Protein AF-A0A453BH85-F1 (afdb_monomer_lite)

pLDDT: mean 82.57, std 13.46, range [43.44, 93.81]

Sequence (94 aa):
ADDTDIIIWTNPLLVLRQAIRRVTPNIGVKTRRNKKGSTRKVPIEIGSKQGRALAIHWLLEASQKRPGRNMAFKLSSELVDAAKGEEMLSKMPF

Foldseek 3Di:
DDPLVVQVPDDVVVLQVLLLVLQQDQKDWDWDADPVGDIDTDIDGDDRVRSSVVSVVLLQVQLVPDDDDDSVVSSSVSSNCSSVPPPSVVVDDD

Secondary structure (DSSP, 8-state):
--HHHHHHTS-HHHHHHHHHHHH--SEEEEEEE-TTS-EEEEEEEPPHHHHHHHHHHHHHHHHHHS--S-HHHHHHHHHHHHHHTSSGGGSS--

Organism: Aegilops tauschii subsp. strangulata (NCBI:txid200361)

Structure (mmCIF, N/CA/C/O backbone):
data_AF-A0A453BH85-F1
#
_entry.id   AF-A0A453BH85-F1
#
loop_
_atom_site.group_PDB
_atom_site.id
_atom_site.type_symbol
_atom_site.label_atom_id
_atom_site.label_alt_id
_atom_site.label_comp_id
_atom_site.label_asym_id
_atom_site.label_entity_id
_atom_site.label_seq_id
_atom_site.pdbx_PDB_ins_code
_atom_site.Cartn_x
_atom_site.Cartn_y
_atom_site.Cartn_z
_atom_site.occupancy
_atom_site.B_iso_or_equiv
_atom_site.auth_seq_id
_atom_site.auth_comp_id
_atom_site.auth_asym_id
_atom_site.auth_atom_id
_atom_site.pdbx_PDB_model_num
ATOM 1 N N . ALA A 1 1 ? 1.486 -15.418 -22.765 1.00 43.44 1 ALA A N 1
ATOM 2 C CA . ALA A 1 1 ? 1.555 -14.021 -23.225 1.00 43.44 1 ALA A CA 1
ATOM 3 C C . ALA A 1 1 ? 1.157 -13.214 -22.018 1.00 43.44 1 ALA A C 1
ATOM 5 O O . ALA A 1 1 ? -0.003 -13.259 -21.632 1.0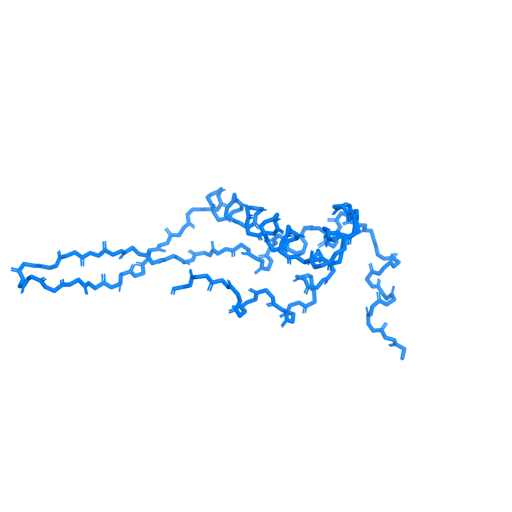0 43.44 1 ALA A O 1
ATOM 6 N N . ASP A 1 2 ? 2.159 -12.708 -21.316 1.00 52.28 2 ASP A N 1
ATOM 7 C CA . ASP A 1 2 ? 2.020 -12.310 -19.924 1.00 52.28 2 ASP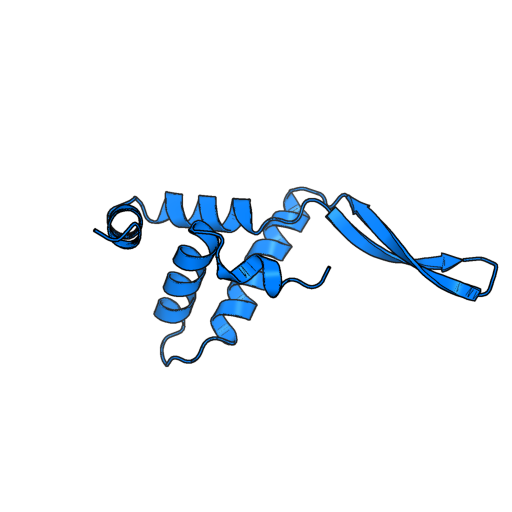 A CA 1
ATOM 8 C C . ASP A 1 2 ? 1.212 -11.013 -19.829 1.00 52.28 2 ASP A C 1
ATOM 10 O O . ASP A 1 2 ? 1.468 -10.053 -20.557 1.00 52.28 2 ASP A O 1
ATOM 14 N N . ASP A 1 3 ? 0.244 -10.959 -18.908 1.00 55.00 3 ASP A N 1
ATOM 15 C CA . ASP A 1 3 ? -0.589 -9.773 -18.634 1.00 55.00 3 ASP A CA 1
ATOM 16 C C . ASP A 1 3 ? 0.247 -8.509 -18.323 1.00 55.00 3 ASP A C 1
ATOM 18 O O . ASP A 1 3 ? -0.251 -7.380 -18.353 1.00 55.00 3 ASP A O 1
ATOM 22 N N . THR A 1 4 ? 1.545 -8.688 -18.047 1.00 54.09 4 THR A N 1
ATOM 23 C CA . THR A 1 4 ? 2.562 -7.637 -17.934 1.00 54.09 4 THR A CA 1
ATOM 24 C C . THR A 1 4 ? 2.644 -6.766 -19.179 1.00 54.09 4 THR A C 1
ATOM 26 O O . THR A 1 4 ? 2.722 -5.547 -19.047 1.00 54.09 4 THR A O 1
ATOM 29 N N . ASP A 1 5 ? 2.580 -7.357 -20.370 1.00 54.06 5 ASP A N 1
ATOM 30 C CA . ASP A 1 5 ? 2.799 -6.632 -21.620 1.00 54.06 5 ASP A CA 1
ATOM 31 C C . ASP A 1 5 ? 1.636 -5.679 -21.892 1.00 54.06 5 ASP A C 1
ATOM 33 O O . ASP A 1 5 ? 1.849 -4.515 -22.226 1.00 54.06 5 ASP A O 1
ATOM 37 N N . ILE A 1 6 ? 0.400 -6.108 -21.616 1.00 57.31 6 ILE A N 1
ATOM 38 C CA . ILE A 1 6 ? -0.794 -5.264 -21.762 1.00 57.31 6 ILE A CA 1
ATOM 39 C C . ILE A 1 6 ? -0.666 -4.003 -20.895 1.00 57.31 6 ILE A C 1
ATOM 41 O O . ILE A 1 6 ? -0.980 -2.905 -21.351 1.00 57.31 6 ILE A O 1
ATOM 45 N N . ILE A 1 7 ? -0.147 -4.124 -19.669 1.00 60.00 7 ILE A N 1
ATOM 46 C CA . ILE A 1 7 ? 0.011 -2.994 -18.740 1.00 60.00 7 ILE A CA 1
ATOM 47 C C . ILE A 1 7 ? 1.159 -2.062 -19.166 1.00 60.00 7 ILE A C 1
ATOM 49 O O . ILE A 1 7 ? 1.029 -0.848 -19.016 1.00 60.00 7 ILE A O 1
ATOM 53 N N . ILE A 1 8 ? 2.251 -2.591 -19.727 1.00 58.72 8 ILE A N 1
ATOM 54 C CA . ILE A 1 8 ? 3.420 -1.795 -20.147 1.00 58.72 8 ILE A CA 1
ATOM 55 C C . ILE A 1 8 ? 3.124 -0.976 -21.419 1.00 58.72 8 ILE A C 1
ATOM 57 O O . ILE A 1 8 ? 3.602 0.151 -21.540 1.00 58.72 8 ILE A O 1
ATOM 61 N N . TRP A 1 9 ? 2.280 -1.482 -22.328 1.00 63.47 9 TRP A N 1
ATOM 62 C CA . TRP A 1 9 ? 1.795 -0.734 -23.503 1.00 63.47 9 TRP A CA 1
ATOM 63 C C . TRP A 1 9 ? 0.605 0.195 -23.195 1.00 63.47 9 TRP A C 1
ATOM 65 O O . TRP A 1 9 ? 0.159 0.954 -24.058 1.00 63.47 9 TRP A O 1
ATOM 75 N N . THR A 1 10 ? 0.087 0.165 -21.964 1.00 71.75 10 THR A N 1
ATOM 76 C CA . THR A 1 10 ? -1.016 1.024 -21.516 1.00 71.75 10 THR A CA 1
ATOM 77 C C . THR A 1 10 ? -0.495 2.380 -21.036 1.00 71.75 10 THR A C 1
ATOM 79 O O . THR A 1 10 ? 0.592 2.497 -20.478 1.00 71.75 10 THR A O 1
ATOM 82 N N . ASN A 1 11 ? -1.298 3.436 -21.217 1.00 86.31 11 ASN A N 1
ATOM 83 C CA . ASN A 1 11 ? -0.980 4.785 -20.744 1.00 86.31 11 ASN A CA 1
ATOM 84 C C . ASN A 1 11 ? -0.524 4.762 -19.262 1.00 86.31 11 ASN A C 1
ATOM 86 O O . ASN A 1 11 ? -1.312 4.367 -18.394 1.00 86.31 11 ASN A O 1
ATOM 90 N N . PRO A 1 12 ? 0.697 5.236 -18.937 1.00 86.38 12 PRO A N 1
ATOM 91 C CA . PRO A 1 12 ? 1.266 5.137 -17.590 1.00 86.38 12 PRO A CA 1
ATOM 92 C C . PRO A 1 12 ? 0.437 5.881 -16.535 1.00 86.38 12 PRO A C 1
ATOM 94 O O . PRO A 1 12 ? 0.429 5.508 -15.361 1.00 86.38 12 PRO A O 1
ATOM 97 N N . LEU A 1 13 ? -0.329 6.900 -16.940 1.00 89.00 13 LEU A N 1
ATOM 98 C CA . LEU A 1 13 ? -1.253 7.600 -16.049 1.00 89.00 13 LEU A CA 1
ATOM 99 C C . LEU A 1 13 ? -2.415 6.710 -15.599 1.00 89.00 13 LEU A C 1
ATOM 101 O O . LEU A 1 13 ? -2.907 6.874 -14.482 1.00 89.00 13 LEU A O 1
ATOM 105 N N . LEU A 1 14 ? -2.868 5.778 -16.443 1.00 89.38 14 LEU A N 1
ATOM 106 C CA . LEU A 1 14 ? -3.917 4.827 -16.075 1.00 89.38 14 LEU A CA 1
ATOM 107 C C . LEU A 1 14 ? -3.394 3.816 -15.060 1.00 89.38 14 LEU A C 1
ATOM 109 O O . LEU A 1 14 ? -4.059 3.585 -14.052 1.00 89.38 14 LEU A O 1
ATOM 113 N N . VAL A 1 15 ? -2.185 3.292 -15.277 1.00 89.06 15 VAL A N 1
ATOM 114 C CA . VAL A 1 15 ? -1.518 2.373 -14.340 1.00 89.06 15 VAL A CA 1
ATOM 115 C C . VAL A 1 15 ? -1.344 3.040 -12.978 1.00 89.06 15 VAL A C 1
ATOM 117 O O . VAL A 1 15 ? -1.759 2.486 -11.963 1.00 89.06 15 VAL A O 1
ATOM 120 N N . LEU A 1 16 ? -0.846 4.280 -12.954 1.00 90.00 16 LEU A N 1
ATOM 121 C CA . LEU A 1 16 ? -0.699 5.063 -11.727 1.00 90.00 16 LEU A CA 1
ATOM 122 C C . LEU A 1 16 ? -2.036 5.261 -10.999 1.00 90.00 16 LEU A C 1
ATOM 124 O O . LEU A 1 16 ? -2.136 5.023 -9.795 1.00 90.00 16 LEU A O 1
ATOM 128 N N . ARG A 1 17 ? -3.082 5.697 -11.714 1.00 91.06 17 ARG A N 1
ATOM 129 C CA . ARG A 1 17 ? -4.411 5.915 -11.120 1.00 91.06 17 ARG A CA 1
ATOM 130 C C . ARG A 1 17 ? -5.003 4.620 -10.572 1.00 91.06 17 ARG A C 1
ATOM 132 O O . ARG A 1 17 ? -5.601 4.639 -9.497 1.00 91.06 17 A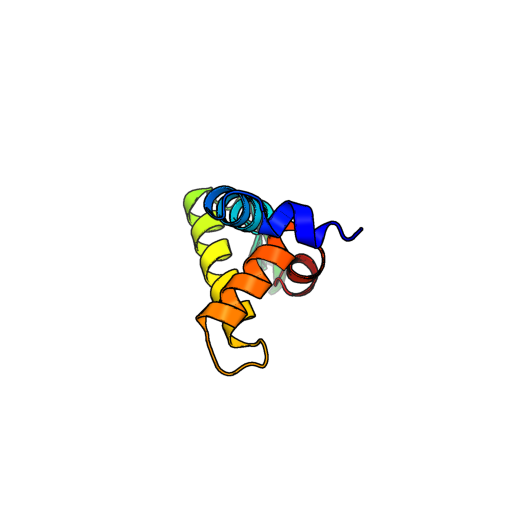RG A O 1
ATOM 139 N N . GLN A 1 18 ? -4.826 3.514 -11.289 1.00 90.38 18 GLN A N 1
ATOM 140 C CA . GLN A 1 18 ? -5.310 2.203 -10.879 1.00 90.38 18 GLN A CA 1
ATOM 141 C C . GLN A 1 18 ? -4.569 1.694 -9.639 1.00 90.38 18 GLN A C 1
ATOM 143 O O . GLN A 1 18 ? -5.220 1.256 -8.691 1.00 90.38 18 GLN A O 1
ATOM 148 N N . ALA A 1 19 ? -3.240 1.817 -9.611 1.00 90.69 19 ALA A N 1
ATOM 149 C CA . ALA A 1 19 ? -2.420 1.479 -8.454 1.00 90.69 19 ALA A CA 1
ATOM 150 C C . ALA A 1 19 ? -2.861 2.275 -7.218 1.00 90.69 19 ALA A C 1
ATOM 152 O O . ALA A 1 19 ? -3.223 1.687 -6.203 1.00 90.69 19 ALA A O 1
ATOM 153 N N . ILE A 1 20 ? -2.951 3.607 -7.324 1.00 91.19 20 ILE A N 1
ATOM 154 C CA . ILE A 1 20 ? -3.401 4.462 -6.213 1.00 91.19 20 ILE A CA 1
ATOM 155 C C . ILE A 1 20 ? -4.798 4.052 -5.742 1.00 91.19 20 ILE A C 1
ATOM 157 O O . ILE A 1 20 ? -5.028 3.945 -4.540 1.00 91.19 20 ILE A O 1
ATOM 161 N N . ARG A 1 21 ? -5.737 3.801 -6.663 1.00 90.69 21 ARG A N 1
ATOM 162 C CA . ARG A 1 21 ? -7.108 3.404 -6.314 1.00 90.69 21 ARG A CA 1
ATOM 163 C C . ARG A 1 21 ? -7.142 2.095 -5.528 1.00 90.69 21 ARG A C 1
ATOM 165 O O . ARG A 1 21 ? -7.873 2.020 -4.549 1.00 90.69 21 ARG A O 1
ATOM 172 N N . ARG A 1 22 ? -6.375 1.087 -5.948 1.00 89.44 22 ARG A N 1
ATOM 173 C CA . ARG A 1 22 ? -6.308 -0.220 -5.273 1.00 89.44 22 ARG A CA 1
ATOM 174 C C . ARG A 1 22 ? -5.664 -0.136 -3.895 1.00 89.44 22 ARG A C 1
ATOM 176 O O . ARG A 1 22 ? -6.067 -0.848 -2.987 1.00 89.44 22 ARG A O 1
ATOM 183 N N . VAL A 1 23 ? -4.685 0.747 -3.756 1.00 90.75 23 VAL A N 1
ATOM 184 C CA . VAL A 1 23 ? -3.907 0.925 -2.528 1.00 90.75 23 VAL A CA 1
ATOM 185 C C . VAL A 1 23 ? -4.608 1.847 -1.528 1.00 90.75 23 VAL A C 1
ATOM 187 O O . VAL A 1 23 ? -4.286 1.829 -0.345 1.00 90.75 23 VAL A O 1
ATOM 190 N N . THR A 1 24 ? -5.576 2.651 -1.978 1.00 91.31 24 THR A N 1
ATOM 191 C CA . THR A 1 24 ? -6.302 3.598 -1.125 1.00 91.31 24 THR A CA 1
ATOM 192 C C . THR A 1 24 ? -7.127 2.862 -0.068 1.00 91.31 24 THR A C 1
ATOM 194 O O . THR A 1 24 ? -8.094 2.184 -0.420 1.00 91.31 24 THR A O 1
ATOM 197 N N . PRO A 1 25 ? -6.805 3.024 1.230 1.00 90.62 25 PRO A N 1
ATOM 198 C CA . PRO A 1 25 ? -7.612 2.463 2.294 1.00 90.62 25 PRO A CA 1
ATOM 199 C C . PRO A 1 25 ? -8.847 3.338 2.523 1.00 90.62 25 PRO A C 1
ATOM 201 O O . PRO A 1 25 ? -8.754 4.562 2.639 1.00 90.62 25 PRO A O 1
ATOM 204 N N . ASN A 1 26 ? -9.999 2.687 2.654 1.00 89.81 26 ASN A N 1
ATOM 205 C CA . ASN A 1 26 ? -11.249 3.342 3.054 1.00 89.81 26 ASN A CA 1
ATOM 206 C C . ASN A 1 26 ? -11.546 3.138 4.548 1.00 89.81 26 ASN A C 1
ATOM 208 O O . ASN A 1 26 ? -12.331 3.876 5.137 1.00 89.81 26 ASN A O 1
ATOM 212 N N . ILE A 1 27 ? -10.906 2.145 5.172 1.00 89.19 27 ILE A N 1
ATOM 213 C CA . ILE A 1 27 ? -11.067 1.801 6.584 1.00 89.19 27 ILE A CA 1
ATOM 214 C C . ILE A 1 27 ? -9.677 1.718 7.208 1.00 89.19 27 ILE A C 1
ATOM 216 O O . ILE A 1 27 ? -8.767 1.113 6.646 1.00 89.19 27 ILE A O 1
ATOM 220 N N . GLY A 1 28 ? -9.524 2.334 8.372 1.00 88.00 28 GLY A N 1
ATOM 221 C CA . GLY A 1 28 ? -8.339 2.247 9.211 1.00 88.00 28 GLY A CA 1
ATOM 222 C C . GLY A 1 28 ? -8.681 1.696 10.580 1.00 88.00 28 GLY A C 1
ATOM 223 O O . GLY A 1 28 ? -9.845 1.508 10.928 1.00 88.00 28 GLY A O 1
ATOM 224 N N . VAL A 1 29 ? -7.656 1.487 11.394 1.00 89.50 29 VAL A N 1
ATOM 225 C CA . VAL A 1 29 ? -7.818 1.030 12.769 1.00 89.50 29 VAL A CA 1
ATOM 226 C C . VAL A 1 29 ? -7.280 2.085 13.719 1.00 89.50 29 VAL A C 1
ATOM 228 O O . VAL A 1 29 ? -6.132 2.511 13.621 1.00 89.50 29 VAL A O 1
ATOM 231 N N . LYS A 1 30 ? -8.104 2.488 14.687 1.00 85.25 30 LYS A N 1
ATOM 232 C CA . LYS A 1 30 ? -7.690 3.358 15.787 1.00 85.25 30 LYS A CA 1
ATOM 233 C C . LYS A 1 30 ? -7.731 2.590 17.095 1.00 85.25 30 LYS A C 1
ATOM 235 O O . LYS A 1 30 ? -8.741 1.980 17.445 1.00 85.25 30 LYS A O 1
ATOM 240 N N . THR A 1 31 ? -6.641 2.642 17.849 1.00 88.56 31 THR A N 1
ATOM 241 C CA . THR A 1 31 ? -6.603 2.077 19.196 1.00 88.56 31 THR A CA 1
ATOM 242 C C . THR A 1 31 ? -7.455 2.927 20.139 1.00 88.56 31 THR A C 1
ATOM 244 O O . THR A 1 31 ? -7.344 4.154 20.208 1.00 88.56 31 THR A O 1
ATOM 247 N N . ARG A 1 32 ? -8.368 2.272 20.859 1.00 86.25 32 ARG A N 1
ATOM 248 C CA . ARG A 1 32 ? -9.228 2.880 21.878 1.00 86.25 32 ARG A CA 1
ATOM 249 C C . ARG A 1 32 ? -9.045 2.143 23.194 1.00 86.25 32 ARG A C 1
ATOM 251 O O . ARG A 1 32 ? -9.050 0.915 23.226 1.00 86.25 32 ARG A O 1
ATOM 258 N N . ARG A 1 33 ? -8.917 2.895 24.286 1.00 85.94 33 ARG A N 1
ATOM 259 C CA . ARG A 1 33 ? -8.864 2.346 25.644 1.00 85.94 33 ARG A CA 1
ATOM 260 C C . ARG A 1 33 ? -10.264 2.375 26.239 1.00 85.94 33 ARG A C 1
ATOM 262 O O . ARG A 1 33 ? -10.914 3.417 26.219 1.00 85.94 33 ARG A O 1
ATOM 269 N N . ASN A 1 34 ? -10.748 1.237 26.725 1.00 80.69 34 ASN A N 1
ATOM 270 C CA . ASN A 1 34 ? -12.056 1.175 27.372 1.00 80.69 34 ASN A CA 1
ATOM 271 C C . ASN A 1 34 ? -11.960 1.447 28.883 1.00 80.69 34 ASN A C 1
ATOM 273 O O . ASN A 1 34 ? -10.885 1.375 29.479 1.00 80.69 34 ASN A O 1
ATOM 277 N N . LYS A 1 35 ? -13.109 1.721 29.518 1.00 73.44 35 LYS A N 1
ATOM 278 C CA . LYS A 1 35 ? -13.207 2.000 30.966 1.00 73.44 35 LYS A CA 1
ATOM 279 C C . LYS A 1 35 ? -12.728 0.844 31.863 1.00 73.44 35 LYS A C 1
ATOM 281 O O . LYS A 1 35 ? -12.440 1.073 33.026 1.00 73.44 35 LYS A O 1
ATOM 286 N N . LYS A 1 36 ? -12.606 -0.377 31.326 1.00 78.50 36 LYS A N 1
ATOM 287 C CA . LYS A 1 36 ? -12.069 -1.564 32.021 1.00 78.50 36 LYS A CA 1
ATOM 288 C C . LYS A 1 36 ? -10.559 -1.781 31.807 1.00 78.50 36 LYS A C 1
ATOM 290 O O . LYS A 1 36 ? -10.041 -2.825 32.173 1.00 78.50 36 LYS A O 1
ATOM 295 N N . GLY A 1 37 ? -9.850 -0.819 31.209 1.00 82.81 37 GLY A N 1
ATOM 296 C CA . GLY A 1 37 ? -8.387 -0.828 31.098 1.00 82.81 37 GLY A CA 1
ATOM 297 C C . GLY A 1 37 ? -7.805 -1.559 29.882 1.00 82.81 37 GLY A C 1
ATOM 298 O O . GLY A 1 37 ? -6.617 -1.401 29.618 1.00 82.81 37 GLY A O 1
ATOM 299 N N . SER A 1 38 ? -8.611 -2.281 29.098 1.00 82.44 38 SER A N 1
ATOM 300 C CA . SER A 1 38 ? -8.155 -2.981 27.887 1.00 82.44 38 SER A CA 1
ATOM 301 C C . SER A 1 38 ? -8.117 -2.065 26.654 1.00 82.44 38 SER A C 1
ATOM 303 O O . SER A 1 38 ? -9.012 -1.236 26.442 1.00 82.44 38 SER A O 1
ATOM 305 N N . THR A 1 39 ? -7.099 -2.244 25.813 1.00 88.56 39 THR A N 1
ATOM 306 C CA . THR A 1 39 ? -6.970 -1.559 24.518 1.00 88.56 39 THR A CA 1
ATOM 307 C C . THR A 1 39 ? -7.619 -2.403 23.428 1.00 88.56 39 THR A C 1
ATOM 309 O O . THR A 1 39 ? -7.346 -3.594 23.318 1.00 88.56 39 THR A O 1
ATOM 312 N N . ARG A 1 40 ? -8.481 -1.795 22.610 1.00 86.31 40 ARG A N 1
ATOM 313 C CA . ARG A 1 40 ? -9.131 -2.449 21.467 1.00 86.31 40 ARG A CA 1
ATOM 314 C C . ARG A 1 40 ? -8.846 -1.686 20.180 1.00 86.31 40 ARG A C 1
ATOM 316 O O . ARG A 1 40 ? -8.785 -0.456 20.181 1.00 86.31 40 ARG A O 1
ATOM 323 N N . LYS A 1 41 ? -8.687 -2.429 19.087 1.00 87.75 41 LYS A N 1
ATOM 324 C CA . LYS A 1 41 ? -8.623 -1.914 17.718 1.00 87.75 41 LYS A CA 1
ATOM 325 C C . LYS A 1 41 ? -10.053 -1.622 17.253 1.00 87.75 41 LYS A C 1
ATOM 327 O O . LYS A 1 41 ? -10.865 -2.537 17.187 1.00 87.75 41 LYS A O 1
ATOM 332 N N . VAL A 1 42 ? -10.380 -0.356 17.006 1.00 87.44 42 VAL A N 1
ATOM 333 C CA . VAL A 1 42 ? -11.707 0.058 16.526 1.00 87.44 42 VAL A CA 1
ATOM 334 C C . VAL A 1 42 ? -11.578 0.505 15.070 1.00 87.44 42 VAL A C 1
ATOM 336 O O . VAL A 1 42 ? -10.730 1.362 14.801 1.00 87.44 42 VAL A O 1
ATOM 339 N N . PRO A 1 43 ? -12.378 -0.051 14.142 1.00 90.00 43 PRO A N 1
ATOM 340 C CA . PRO A 1 43 ? -12.372 0.388 12.756 1.00 90.00 43 PRO A CA 1
ATOM 341 C C . PRO A 1 43 ? -12.908 1.816 12.662 1.00 90.00 43 PRO A C 1
ATOM 343 O O . PRO A 1 43 ? -13.873 2.184 13.334 1.00 90.00 43 PRO A O 1
ATOM 346 N N . ILE A 1 44 ? -12.260 2.627 11.840 1.00 90.94 44 ILE A N 1
ATOM 347 C CA . ILE A 1 44 ? -12.659 3.997 11.543 1.00 90.94 44 ILE A CA 1
ATOM 348 C C . ILE A 1 44 ? -12.676 4.193 10.035 1.00 90.94 44 ILE A C 1
ATOM 350 O O . ILE A 1 44 ? -11.811 3.681 9.327 1.00 90.94 44 ILE A O 1
ATOM 354 N N . GLU A 1 45 ? -13.651 4.945 9.544 1.00 91.88 45 GLU A N 1
ATOM 355 C CA . GLU A 1 45 ? -13.674 5.346 8.144 1.00 91.88 45 GLU A CA 1
ATOM 356 C C . GLU A 1 45 ? -12.584 6.393 7.887 1.00 91.88 45 GLU A C 1
ATOM 358 O O . GLU A 1 45 ? -12.383 7.318 8.682 1.00 91.88 45 GLU A O 1
ATOM 363 N N . ILE A 1 46 ? -11.849 6.222 6.791 1.00 92.06 46 ILE A N 1
ATOM 364 C CA . ILE A 1 46 ? -10.810 7.153 6.359 1.00 92.06 46 ILE A CA 1
ATOM 365 C C . ILE A 1 46 ? -11.392 8.030 5.253 1.00 92.06 46 ILE A C 1
ATOM 367 O O . ILE A 1 46 ? -11.885 7.536 4.241 1.00 92.06 46 ILE A O 1
ATOM 371 N N . GLY A 1 47 ? -11.286 9.352 5.410 1.00 92.75 47 GLY A N 1
ATOM 372 C CA . GLY A 1 47 ? -11.715 10.284 4.369 1.00 92.75 47 GLY A CA 1
ATOM 373 C C . GLY A 1 47 ? -10.891 10.126 3.085 1.00 92.75 47 GLY A C 1
ATOM 374 O O . GLY A 1 47 ? -9.680 9.910 3.132 1.00 92.75 47 GLY A O 1
ATOM 375 N N . SER A 1 48 ? -11.512 10.319 1.920 1.00 90.81 48 SER A N 1
ATOM 376 C CA . SER A 1 48 ? -10.895 10.076 0.602 1.00 90.81 48 SER A CA 1
ATOM 377 C C . SER A 1 48 ? -9.534 10.762 0.389 1.00 90.81 48 SER A C 1
ATOM 379 O O . SER A 1 48 ? -8.610 10.164 -0.165 1.00 90.81 48 SER A O 1
ATOM 381 N N . LYS A 1 49 ? -9.369 12.005 0.861 1.00 93.56 49 LYS A N 1
ATOM 382 C CA . LYS A 1 49 ? -8.094 12.742 0.795 1.00 93.56 49 LYS A CA 1
ATOM 383 C C . LYS A 1 49 ? -7.007 12.091 1.656 1.00 93.56 49 LYS A C 1
ATOM 385 O O . LYS A 1 49 ? -5.863 12.000 1.220 1.00 93.56 49 LYS A O 1
ATOM 390 N N . GLN A 1 50 ? -7.365 11.636 2.856 1.00 93.38 50 GLN A N 1
ATOM 391 C CA . GLN A 1 50 ? -6.442 10.967 3.776 1.00 93.38 50 GLN A CA 1
ATOM 392 C C . GLN A 1 50 ? -6.058 9.582 3.253 1.00 93.38 50 GLN A C 1
ATOM 394 O O . GLN A 1 50 ? -4.877 9.250 3.251 1.00 93.38 50 GLN A O 1
ATOM 399 N N . GLY A 1 51 ? -7.022 8.822 2.726 1.00 92.56 51 GLY A N 1
ATOM 400 C CA . GLY A 1 51 ? -6.766 7.522 2.108 1.00 92.56 51 GLY A CA 1
ATOM 401 C C . GLY A 1 51 ? -5.785 7.635 0.940 1.00 92.56 51 GLY A C 1
ATOM 402 O O . GLY A 1 51 ? -4.802 6.904 0.884 1.00 92.56 51 GLY A O 1
ATOM 403 N N . ARG A 1 52 ? -5.970 8.617 0.046 1.00 92.88 52 ARG A N 1
ATOM 404 C CA . ARG A 1 52 ? -5.024 8.857 -1.060 1.00 92.88 52 ARG A CA 1
ATOM 405 C C . ARG A 1 52 ? -3.625 9.234 -0.574 1.00 92.88 52 ARG A C 1
ATOM 407 O O . ARG A 1 52 ? -2.643 8.773 -1.147 1.00 92.88 52 ARG A O 1
ATOM 414 N N . ALA A 1 53 ? -3.522 10.062 0.466 1.00 93.81 53 ALA A N 1
ATOM 415 C CA . ALA A 1 53 ? -2.230 10.433 1.039 1.00 93.81 53 ALA A CA 1
ATOM 416 C C . ALA A 1 53 ? -1.507 9.215 1.637 1.00 93.81 53 ALA A C 1
ATOM 418 O O . ALA A 1 53 ? -0.322 9.020 1.369 1.00 93.81 53 ALA A O 1
ATOM 419 N N . LEU A 1 54 ? -2.231 8.365 2.374 1.00 92.75 54 LEU A N 1
ATOM 420 C CA . LEU A 1 54 ? -1.710 7.098 2.894 1.00 92.75 54 LEU A CA 1
ATOM 421 C C . LEU A 1 54 ? -1.266 6.169 1.765 1.00 92.75 54 LEU A C 1
ATOM 423 O O . LEU A 1 54 ? -0.179 5.608 1.838 1.00 92.75 54 LEU A O 1
ATOM 427 N N . ALA A 1 55 ? -2.049 6.075 0.689 1.00 92.06 55 ALA A N 1
ATOM 428 C CA . ALA A 1 55 ? -1.709 5.237 -0.453 1.00 92.06 55 ALA A CA 1
ATOM 429 C C . ALA A 1 55 ? -0.382 5.639 -1.104 1.00 92.06 55 ALA A C 1
ATOM 431 O O . ALA A 1 55 ? 0.469 4.792 -1.366 1.00 92.06 55 ALA A O 1
ATOM 432 N N . ILE A 1 56 ? -0.190 6.941 -1.333 1.00 92.94 56 ILE A N 1
ATOM 433 C CA . ILE A 1 56 ? 1.055 7.476 -1.896 1.00 92.94 56 ILE A CA 1
ATOM 434 C C . ILE A 1 56 ? 2.224 7.222 -0.940 1.00 92.94 56 ILE A C 1
ATOM 436 O O . ILE A 1 56 ? 3.298 6.817 -1.381 1.00 92.94 56 ILE A O 1
ATOM 440 N N . HIS A 1 57 ? 2.015 7.432 0.363 1.00 92.81 57 HIS A N 1
ATOM 441 C CA . HIS A 1 57 ? 3.045 7.198 1.369 1.00 92.81 57 HIS A CA 1
ATOM 442 C C . HIS A 1 57 ? 3.491 5.732 1.390 1.00 92.81 57 HIS A C 1
ATOM 444 O O . HIS A 1 57 ? 4.686 5.453 1.319 1.00 92.81 57 HIS A O 1
ATOM 450 N N . TRP A 1 58 ? 2.541 4.796 1.396 1.00 92.44 58 TRP A N 1
ATOM 451 C CA . TRP A 1 58 ? 2.835 3.367 1.379 1.00 92.44 58 TRP A CA 1
ATOM 452 C C . TRP A 1 58 ? 3.508 2.916 0.086 1.00 92.44 58 TRP A C 1
ATOM 454 O O . TRP A 1 58 ? 4.435 2.114 0.149 1.00 92.44 58 TRP A O 1
ATOM 464 N N . LEU A 1 59 ? 3.096 3.441 -1.074 1.00 91.00 59 LEU A N 1
ATOM 465 C CA . LEU A 1 59 ? 3.763 3.142 -2.347 1.00 91.00 59 LEU A CA 1
ATOM 466 C C . LEU A 1 59 ? 5.227 3.582 -2.310 1.00 91.00 59 LEU A C 1
ATOM 468 O O . LEU A 1 59 ? 6.113 2.830 -2.712 1.00 91.00 59 LEU A O 1
ATOM 472 N N . LEU A 1 60 ? 5.494 4.783 -1.795 1.00 92.31 60 LEU A N 1
ATOM 473 C CA . LEU A 1 60 ? 6.850 5.304 -1.679 1.00 92.31 60 LEU A CA 1
ATOM 474 C C . LEU A 1 60 ? 7.692 4.471 -0.703 1.00 92.31 60 LEU A C 1
ATOM 476 O O . LEU A 1 60 ? 8.825 4.118 -1.024 1.00 92.31 60 LEU A O 1
ATOM 480 N N . GLU A 1 61 ? 7.137 4.129 0.459 1.00 92.06 61 GLU A N 1
ATOM 481 C CA . GLU A 1 61 ? 7.814 3.317 1.472 1.00 92.06 61 GLU A CA 1
ATOM 482 C C . GLU A 1 61 ? 8.123 1.901 0.956 1.00 92.06 61 GLU A C 1
ATOM 484 O O . GLU A 1 61 ? 9.244 1.412 1.114 1.00 92.06 61 GLU A O 1
ATOM 489 N N . ALA A 1 62 ? 7.167 1.258 0.279 1.00 89.62 62 ALA A N 1
ATOM 490 C CA . ALA A 1 62 ? 7.362 -0.043 -0.360 1.00 89.62 62 ALA A CA 1
ATOM 491 C C . ALA A 1 62 ? 8.467 0.021 -1.425 1.00 89.62 62 ALA A C 1
ATOM 493 O O . ALA A 1 62 ? 9.396 -0.788 -1.419 1.00 89.62 62 ALA A O 1
ATOM 494 N N . SER A 1 63 ? 8.438 1.061 -2.262 1.00 91.38 63 SER A N 1
ATOM 495 C CA . SER A 1 63 ? 9.440 1.270 -3.308 1.00 91.38 63 SER A CA 1
ATOM 496 C C . SER A 1 63 ? 10.846 1.490 -2.730 1.00 91.38 63 SER A C 1
ATOM 498 O O . SER A 1 63 ? 11.840 1.068 -3.323 1.00 91.38 63 SER A O 1
ATOM 500 N N . GLN A 1 64 ? 10.962 2.139 -1.566 1.00 91.06 64 GLN A N 1
ATOM 501 C CA . GLN A 1 64 ? 12.246 2.332 -0.885 1.00 91.06 64 GLN A CA 1
ATOM 502 C C . GLN A 1 64 ? 12.819 1.019 -0.344 1.00 91.06 64 GLN A C 1
ATOM 504 O O . GLN A 1 64 ? 14.026 0.803 -0.466 1.00 91.06 64 GLN A O 1
ATOM 509 N N . LYS A 1 65 ? 11.964 0.140 0.195 1.00 89.88 65 LYS A N 1
ATOM 510 C CA . LYS A 1 65 ? 12.350 -1.172 0.742 1.00 89.88 65 LYS A CA 1
ATOM 511 C C . LYS A 1 65 ? 12.765 -2.179 -0.336 1.00 89.88 65 LYS A C 1
ATOM 513 O O . LYS A 1 65 ? 13.446 -3.151 -0.017 1.00 89.88 65 LYS A O 1
ATOM 518 N N . ARG A 1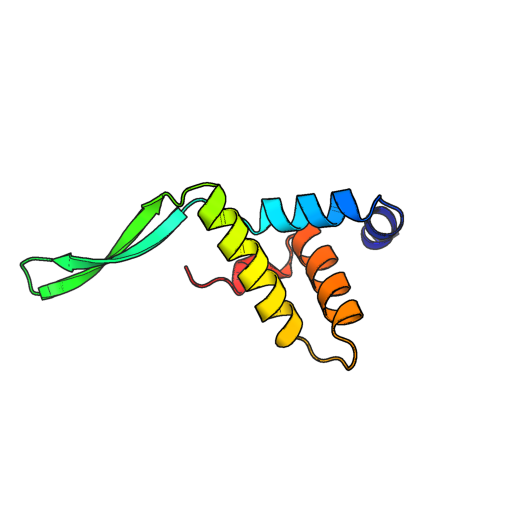 66 ? 12.379 -1.965 -1.600 1.00 87.06 66 ARG A N 1
ATOM 519 C CA . ARG A 1 66 ? 12.737 -2.862 -2.708 1.00 87.06 66 ARG A CA 1
ATOM 520 C C . ARG A 1 66 ? 14.252 -2.822 -2.990 1.00 87.06 66 ARG A C 1
ATOM 522 O O . ARG A 1 66 ? 14.840 -1.732 -3.022 1.00 87.06 66 ARG A O 1
ATOM 529 N N . PRO A 1 67 ? 14.909 -3.972 -3.231 1.00 87.50 67 PRO A N 1
ATOM 530 C CA . PRO A 1 67 ? 16.298 -3.991 -3.680 1.00 87.50 67 PRO A CA 1
ATOM 531 C C . PRO A 1 67 ? 16.412 -3.384 -5.085 1.00 87.50 67 PRO A C 1
ATOM 533 O O . PRO A 1 67 ? 15.571 -3.617 -5.949 1.00 87.50 67 PRO A O 1
ATOM 536 N N . GLY A 1 68 ? 17.450 -2.581 -5.322 1.00 85.81 68 GLY A N 1
ATOM 537 C CA . GLY A 1 68 ? 17.688 -1.942 -6.618 1.00 85.81 68 GLY A CA 1
ATOM 538 C C . GLY A 1 68 ? 18.328 -0.561 -6.496 1.00 85.81 68 GLY A C 1
ATOM 539 O O . GLY A 1 68 ? 18.148 0.143 -5.500 1.00 85.81 68 GLY A O 1
ATOM 540 N N . ARG A 1 69 ? 19.090 -0.173 -7.526 1.00 80.19 69 ARG A N 1
ATOM 541 C CA . ARG A 1 69 ? 19.946 1.025 -7.496 1.00 80.19 69 ARG A CA 1
ATOM 542 C C . ARG A 1 69 ? 19.195 2.325 -7.778 1.00 80.19 69 ARG A C 1
ATOM 544 O O . ARG A 1 69 ? 19.502 3.343 -7.171 1.00 80.19 69 ARG A O 1
ATOM 551 N N . ASN A 1 70 ? 18.216 2.299 -8.681 1.00 93.38 70 ASN A N 1
ATOM 552 C CA . ASN A 1 70 ? 17.496 3.496 -9.108 1.00 93.38 70 ASN A CA 1
ATOM 553 C C . ASN A 1 70 ? 16.071 3.512 -8.540 1.00 93.38 70 ASN A C 1
ATOM 555 O O . ASN A 1 70 ? 15.289 2.587 -8.761 1.00 93.38 70 ASN A O 1
ATOM 559 N N . MET A 1 71 ? 15.733 4.592 -7.836 1.00 92.31 71 MET A N 1
ATOM 560 C CA . MET A 1 71 ? 14.410 4.810 -7.256 1.00 92.31 71 MET A CA 1
ATOM 561 C C . MET A 1 71 ? 13.300 4.819 -8.315 1.00 92.31 71 MET A C 1
ATOM 563 O O . MET A 1 71 ? 12.235 4.262 -8.076 1.00 92.31 71 MET A O 1
ATOM 567 N N . ALA A 1 72 ? 13.557 5.368 -9.505 1.00 91.12 72 ALA A N 1
ATOM 568 C CA . ALA A 1 72 ? 12.565 5.409 -10.578 1.00 91.12 72 ALA A CA 1
ATOM 569 C C . ALA A 1 72 ? 12.120 3.999 -11.005 1.00 91.12 72 ALA A C 1
ATOM 571 O O . ALA A 1 72 ? 10.924 3.740 -11.098 1.00 91.12 72 ALA A O 1
ATOM 572 N N . PHE A 1 73 ? 13.072 3.074 -11.169 1.00 90.69 73 PHE A N 1
ATOM 573 C CA . PHE A 1 73 ? 12.784 1.681 -11.528 1.00 90.69 73 PHE A C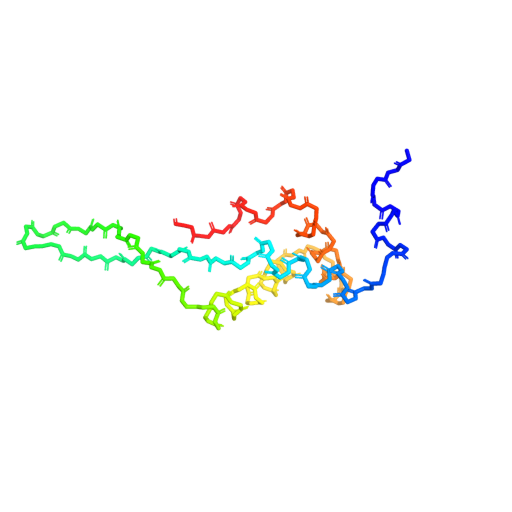A 1
ATOM 574 C C . PHE A 1 73 ? 12.073 0.918 -10.408 1.00 90.69 73 PHE A C 1
ATOM 576 O O . PHE A 1 73 ? 11.184 0.107 -10.666 1.00 90.69 73 PHE A O 1
ATOM 583 N N . LYS A 1 74 ? 12.441 1.185 -9.151 1.00 91.88 74 LYS A N 1
ATOM 584 C CA . LYS A 1 74 ? 11.758 0.579 -8.002 1.00 91.88 74 LYS A CA 1
ATOM 585 C C . LYS A 1 74 ? 10.300 1.029 -7.933 1.00 91.88 74 LYS A C 1
ATOM 587 O O . LYS A 1 74 ? 9.418 0.190 -7.805 1.00 91.88 74 LYS A O 1
ATOM 592 N N . LEU A 1 75 ? 10.053 2.329 -8.101 1.00 91.31 75 LEU A N 1
ATOM 593 C CA . LEU A 1 75 ? 8.707 2.895 -8.095 1.00 91.31 75 LEU A CA 1
ATOM 594 C C . LEU A 1 75 ? 7.862 2.399 -9.272 1.00 91.31 75 LEU A C 1
ATOM 596 O O . LEU A 1 75 ? 6.704 2.050 -9.073 1.00 91.31 75 LEU A O 1
ATOM 600 N N . SER A 1 76 ? 8.415 2.343 -10.488 1.00 90.06 76 SER A N 1
ATOM 601 C CA . SER A 1 76 ? 7.670 1.830 -11.644 1.00 90.06 76 SER A CA 1
ATOM 602 C C . SER A 1 76 ? 7.266 0.372 -11.449 1.00 90.06 76 SER A C 1
ATOM 604 O O . SER A 1 76 ? 6.144 0.005 -11.785 1.00 90.06 76 SER A O 1
ATOM 606 N N . SER A 1 77 ? 8.152 -0.435 -10.861 1.00 89.38 77 SER A N 1
ATOM 607 C CA . SER A 1 77 ? 7.863 -1.835 -10.551 1.00 89.38 77 SER A CA 1
ATOM 608 C C . SER A 1 77 ? 6.744 -1.946 -9.510 1.00 89.38 77 SER A C 1
ATOM 610 O O . SER A 1 77 ? 5.756 -2.625 -9.760 1.00 89.38 77 SER A O 1
ATOM 612 N N . GLU A 1 78 ? 6.814 -1.189 -8.407 1.00 89.81 78 GLU A N 1
ATOM 613 C CA . GLU A 1 78 ? 5.741 -1.172 -7.398 1.00 89.81 78 GLU A CA 1
ATOM 614 C C . GLU A 1 78 ? 4.395 -0.707 -7.964 1.00 89.81 78 GLU A C 1
ATOM 616 O O . GLU A 1 78 ? 3.354 -1.248 -7.605 1.00 89.81 78 GLU A O 1
ATOM 621 N N . LEU A 1 79 ? 4.380 0.285 -8.861 1.00 89.75 79 LEU A N 1
ATOM 622 C CA . LEU A 1 79 ? 3.140 0.754 -9.487 1.00 89.75 79 LEU A CA 1
ATOM 623 C C . LEU A 1 79 ? 2.493 -0.325 -10.358 1.00 89.75 79 LEU A C 1
ATOM 625 O O . LEU A 1 79 ? 1.271 -0.476 -10.328 1.00 89.75 79 LEU A O 1
ATOM 629 N N . VAL A 1 80 ? 3.294 -1.077 -11.114 1.00 88.94 80 VAL A N 1
ATOM 630 C CA . VAL A 1 80 ? 2.804 -2.202 -11.919 1.00 88.94 80 VAL A CA 1
ATOM 631 C C . VAL A 1 80 ? 2.274 -3.313 -11.010 1.00 88.94 80 VAL A C 1
ATOM 633 O O . VAL A 1 80 ? 1.164 -3.799 -11.228 1.00 88.94 80 VAL A O 1
ATOM 636 N N . ASP A 1 81 ? 3.003 -3.660 -9.952 1.00 87.81 81 ASP A N 1
ATOM 637 C CA . ASP A 1 81 ? 2.615 -4.723 -9.018 1.00 87.81 81 ASP A CA 1
ATOM 638 C C . ASP A 1 81 ? 1.347 -4.351 -8.227 1.00 87.81 81 ASP A C 1
ATOM 640 O O . ASP A 1 81 ? 0.410 -5.146 -8.099 1.00 87.81 81 ASP A O 1
ATOM 644 N N . ALA A 1 82 ? 1.241 -3.099 -7.776 1.00 88.12 82 ALA A N 1
ATOM 645 C CA . ALA A 1 82 ? 0.046 -2.565 -7.127 1.00 88.12 82 ALA A CA 1
ATOM 646 C C . ALA A 1 82 ? -1.162 -2.510 -8.079 1.00 88.12 82 ALA A C 1
ATOM 648 O O . 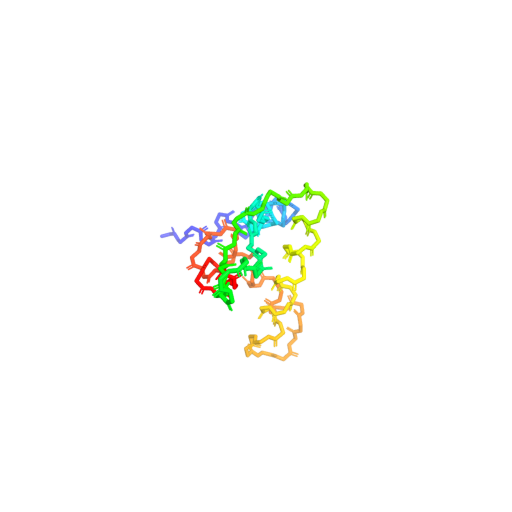ALA A 1 82 ? -2.293 -2.791 -7.670 1.00 88.12 82 ALA A O 1
ATOM 649 N N . ALA A 1 83 ? -0.944 -2.186 -9.359 1.00 87.50 83 ALA A N 1
ATOM 650 C CA . ALA A 1 83 ? -1.996 -2.208 -10.371 1.00 87.50 83 ALA A CA 1
ATOM 651 C C . ALA A 1 83 ? -2.501 -3.632 -10.663 1.00 87.50 83 ALA A C 1
ATOM 653 O O . ALA A 1 83 ? -3.688 -3.785 -10.955 1.00 87.50 83 ALA A O 1
ATOM 654 N N . LYS A 1 84 ? -1.647 -4.657 -10.523 1.00 84.56 84 LYS A N 1
ATOM 655 C CA . LYS A 1 84 ? -2.013 -6.083 -10.627 1.00 84.56 84 LYS A CA 1
ATOM 656 C C . LYS A 1 84 ? -2.670 -6.635 -9.365 1.00 84.56 84 LYS A C 1
ATOM 658 O O . LYS A 1 84 ? -3.593 -7.437 -9.468 1.00 84.56 84 LYS A O 1
ATOM 663 N N . GLY A 1 85 ? -2.329 -6.092 -8.194 1.00 73.94 85 GLY A N 1
ATOM 664 C CA . GLY A 1 85 ? -2.949 -6.425 -6.905 1.00 73.94 85 GLY A CA 1
ATOM 665 C C . GLY A 1 85 ? -2.300 -7.593 -6.159 1.00 73.94 85 GLY A C 1
ATOM 666 O O . GLY A 1 85 ? -2.894 -8.084 -5.206 1.00 73.94 85 GLY A O 1
ATOM 667 N N . GLU A 1 86 ? -1.107 -8.029 -6.567 1.00 63.47 86 GLU A N 1
ATOM 668 C CA . GLU A 1 86 ? -0.501 -9.269 -6.062 1.00 63.47 86 GLU A CA 1
ATOM 669 C C . GLU A 1 86 ? 0.307 -9.095 -4.769 1.00 63.47 86 GLU A C 1
ATOM 671 O O . GLU A 1 86 ? 0.318 -9.997 -3.938 1.00 63.47 86 GLU A O 1
ATOM 676 N N . GLU A 1 87 ? 0.944 -7.941 -4.536 1.00 57.78 87 GLU A N 1
ATOM 677 C CA . GLU A 1 87 ? 1.940 -7.848 -3.451 1.00 57.78 87 GLU A CA 1
ATOM 678 C C . GLU A 1 87 ? 1.590 -6.893 -2.305 1.00 57.78 87 GLU A C 1
ATOM 680 O O . GLU A 1 87 ? 1.974 -7.128 -1.155 1.00 57.78 87 GLU A O 1
ATOM 685 N N . MET A 1 88 ? 0.857 -5.811 -2.576 1.00 56.03 88 MET A N 1
ATOM 686 C CA . MET A 1 88 ? 0.787 -4.703 -1.619 1.00 56.03 88 MET A CA 1
ATOM 687 C C . MET A 1 88 ? -0.222 -4.924 -0.481 1.00 56.03 88 MET A C 1
ATOM 689 O O . MET A 1 88 ? -0.005 -4.432 0.623 1.00 56.03 88 MET A O 1
ATOM 693 N N . LEU A 1 89 ? -1.282 -5.711 -0.703 1.00 55.06 89 LEU A N 1
ATOM 694 C CA . LEU A 1 89 ? -2.306 -5.993 0.315 1.00 55.06 89 LEU A CA 1
ATOM 695 C C . LEU A 1 89 ? -1.760 -6.769 1.526 1.00 55.06 89 LEU A C 1
ATOM 697 O O . LEU A 1 89 ? -2.279 -6.600 2.625 1.00 55.06 89 LEU A O 1
ATOM 701 N N . SER A 1 90 ? -0.697 -7.568 1.360 1.00 52.16 90 SER A N 1
ATOM 702 C CA . SER A 1 90 ? -0.100 -8.330 2.474 1.00 52.16 90 SER A CA 1
ATOM 703 C C . SER A 1 90 ? 0.832 -7.498 3.364 1.00 52.16 90 SER A C 1
ATOM 705 O O . SER A 1 90 ? 1.072 -7.858 4.514 1.00 52.16 90 SER A O 1
ATOM 707 N N . LYS A 1 91 ? 1.353 -6.376 2.849 1.00 57.03 91 LYS A N 1
ATOM 708 C CA . LYS A 1 91 ? 2.367 -5.544 3.522 1.00 57.03 91 LYS A CA 1
ATOM 709 C C . LYS A 1 91 ? 1.763 -4.335 4.249 1.00 57.03 91 LYS A C 1
ATOM 711 O O . LYS A 1 91 ? 2.501 -3.577 4.878 1.00 57.03 91 LYS A O 1
ATOM 716 N N . MET A 1 92 ? 0.445 -4.135 4.162 1.00 61.78 92 MET A N 1
ATOM 717 C CA . MET A 1 92 ? -0.232 -2.999 4.789 1.00 61.78 92 MET A CA 1
ATOM 718 C C . MET A 1 92 ? -0.536 -3.264 6.267 1.00 61.78 92 MET A C 1
ATOM 720 O O . MET A 1 92 ? -1.084 -4.315 6.604 1.00 61.78 92 MET A O 1
ATOM 724 N N . PRO A 1 93 ? -0.230 -2.310 7.162 1.00 59.59 93 PRO A N 1
ATOM 725 C CA . PRO A 1 93 ? -0.576 -2.431 8.566 1.00 59.59 93 PRO A CA 1
ATOM 726 C C . PRO A 1 93 ? -2.082 -2.183 8.745 1.00 59.59 93 PRO A C 1
ATOM 728 O O . PRO A 1 93 ? -2.525 -1.035 8.801 1.00 59.59 93 PRO A O 1
ATOM 731 N N . PHE A 1 94 ? -2.865 -3.257 8.842 1.00 55.56 94 PHE A N 1
ATOM 732 C CA . PHE A 1 94 ? -4.233 -3.224 9.372 1.00 55.56 94 PHE A CA 1
ATOM 733 C C . PHE A 1 94 ? -4.233 -3.483 10.902 1.00 55.56 94 PHE A C 1
ATOM 735 O O . PHE A 1 94 ? -3.537 -4.395 11.406 1.00 55.56 94 PHE A O 1
#

Radius of gyration: 16.35 Å; chains: 1; bounding box: 34×27×56 Å

InterPro domains:
  IPR000235 Small ribosomal subunit protein uS7 [PIRSF002122] (11-86)
  IPR000235 Small ribosomal subunit protein uS7 [PTHR11205] (10-85)
  IPR023798 Small ribosomal subunit protein uS7 domain [PF00177] (10-86)
  IPR036823 Small ribosomal subunit protein uS7 domain superfamily [G3DSA:1.10.455.10] (4-92)
  IPR036823 Small ribosomal subunit protein uS7 domain superfamily [SSF47973] (8-87)